Protein AF-A0A0B1TSV2-F1 (afdb_monomer)

Structure (mmCIF, N/CA/C/O backbone):
data_AF-A0A0B1TSV2-F1
#
_entry.id   AF-A0A0B1TSV2-F1
#
loop_
_atom_site.group_PDB
_atom_site.id
_atom_site.type_symbol
_atom_site.label_atom_id
_atom_site.label_alt_id
_atom_site.label_comp_id
_atom_site.label_asym_id
_atom_site.label_entity_id
_atom_site.label_seq_id
_atom_site.pdbx_PDB_ins_code
_atom_site.Cartn_x
_atom_site.Cartn_y
_atom_site.Cartn_z
_atom_site.occupancy
_atom_site.B_iso_or_equiv
_atom_site.auth_seq_id
_atom_site.auth_comp_id
_atom_site.auth_asym_id
_atom_site.auth_atom_id
_atom_site.pdbx_PDB_model_num
ATOM 1 N N . MET A 1 1 ? 12.351 -8.368 2.861 1.00 73.69 1 MET A N 1
ATOM 2 C CA . MET A 1 1 ? 11.772 -7.892 4.140 1.00 73.69 1 MET A CA 1
ATOM 3 C C . MET A 1 1 ? 10.291 -7.533 4.037 1.00 73.69 1 MET A C 1
ATOM 5 O O . MET A 1 1 ? 9.524 -8.066 4.825 1.00 73.69 1 MET A O 1
ATOM 9 N N . ALA A 1 2 ? 9.856 -6.733 3.053 1.00 84.12 2 ALA A N 1
ATOM 10 C CA . ALA A 1 2 ? 8.439 -6.367 2.889 1.00 84.12 2 ALA A CA 1
ATOM 11 C C . ALA A 1 2 ? 7.474 -7.574 2.826 1.00 84.12 2 ALA A C 1
ATOM 13 O O . ALA A 1 2 ? 6.467 -7.595 3.526 1.00 84.12 2 ALA A O 1
ATOM 14 N N . VAL A 1 3 ? 7.822 -8.618 2.062 1.00 85.75 3 VAL A N 1
ATOM 15 C CA . VAL A 1 3 ? 7.002 -9.840 1.922 1.00 85.75 3 VAL A CA 1
ATOM 16 C C . VAL A 1 3 ? 6.815 -10.575 3.254 1.00 85.75 3 VAL A C 1
ATOM 18 O O . VAL A 1 3 ? 5.711 -10.998 3.576 1.00 85.75 3 VAL A O 1
ATOM 21 N N . LEU A 1 4 ? 7.870 -10.678 4.070 1.00 84.00 4 LEU A N 1
ATOM 22 C CA . LEU A 1 4 ? 7.790 -11.321 5.387 1.00 84.00 4 LEU A CA 1
ATOM 23 C C . LEU A 1 4 ? 6.843 -10.554 6.313 1.00 84.00 4 LEU A C 1
ATOM 25 O O . LEU A 1 4 ? 6.006 -11.155 6.979 1.00 84.00 4 LEU A O 1
ATOM 29 N N . ILE A 1 5 ? 6.935 -9.221 6.311 1.00 85.44 5 ILE A N 1
ATOM 30 C CA . ILE A 1 5 ? 6.042 -8.357 7.089 1.00 85.44 5 ILE A CA 1
ATOM 31 C C . ILE A 1 5 ? 4.589 -8.517 6.617 1.00 85.44 5 ILE A C 1
ATOM 33 O O . ILE A 1 5 ? 3.685 -8.603 7.445 1.00 85.44 5 ILE A O 1
ATOM 37 N N . ALA A 1 6 ? 4.355 -8.619 5.306 1.00 84.81 6 ALA A N 1
ATOM 38 C CA . ALA A 1 6 ? 3.021 -8.831 4.746 1.00 84.81 6 ALA A CA 1
ATOM 39 C C . ALA A 1 6 ? 2.399 -10.174 5.172 1.00 84.81 6 ALA A C 1
ATOM 41 O O . ALA A 1 6 ? 1.208 -10.221 5.461 1.00 84.81 6 ALA A O 1
ATOM 42 N N . ILE A 1 7 ? 3.197 -11.244 5.270 1.00 86.38 7 ILE A N 1
ATOM 43 C CA . ILE A 1 7 ? 2.733 -12.565 5.731 1.00 86.38 7 ILE A CA 1
ATOM 44 C C . ILE A 1 7 ? 2.524 -12.589 7.251 1.00 86.38 7 ILE A C 1
ATOM 46 O O . ILE A 1 7 ? 1.572 -13.194 7.740 1.00 86.38 7 ILE A O 1
ATOM 50 N N . MET A 1 8 ? 3.386 -11.918 8.019 1.00 84.94 8 MET A N 1
ATOM 51 C CA . MET A 1 8 ? 3.255 -11.866 9.479 1.00 84.94 8 MET A CA 1
ATOM 52 C C . MET A 1 8 ? 2.024 -11.076 9.931 1.00 84.94 8 MET A C 1
ATOM 54 O O . MET A 1 8 ? 1.428 -11.416 10.951 1.00 84.94 8 MET A O 1
ATOM 58 N N . GLN A 1 9 ? 1.604 -10.055 9.181 1.00 84.00 9 GLN A N 1
ATOM 59 C CA . GLN A 1 9 ? 0.443 -9.234 9.533 1.00 84.00 9 GLN A CA 1
ATOM 60 C C . GLN A 1 9 ? -0.851 -10.032 9.799 1.00 84.00 9 GLN A C 1
ATOM 62 O O . GLN A 1 9 ? -1.405 -9.870 10.891 1.00 84.00 9 GLN A O 1
ATOM 67 N N . PRO A 1 10 ? -1.349 -10.906 8.900 1.00 83.75 10 PRO A N 1
ATOM 68 C CA . PRO A 1 10 ? -2.545 -11.703 9.170 1.00 83.75 10 PRO A CA 1
ATOM 69 C C . PRO A 1 10 ? -2.346 -12.695 10.321 1.00 83.75 10 PRO A C 1
ATOM 71 O O . PRO A 1 10 ? -3.266 -12.881 11.112 1.00 83.75 10 PRO A O 1
ATOM 74 N N . LEU A 1 11 ? -1.153 -13.278 10.484 1.00 83.69 11 LEU A N 1
ATOM 75 C CA . LEU A 1 11 ? -0.861 -14.186 11.602 1.00 83.69 11 LEU A CA 1
ATOM 76 C C . LEU A 1 11 ? -0.957 -13.468 12.954 1.00 83.69 11 LEU A C 1
ATOM 78 O O . LEU A 1 11 ? -1.576 -13.968 13.891 1.00 83.69 11 LEU A O 1
ATOM 82 N N . ILE A 1 12 ? -0.410 -12.256 13.039 1.00 80.44 12 ILE A N 1
ATOM 83 C CA . ILE A 1 12 ? -0.503 -11.416 14.236 1.00 80.44 12 ILE A CA 1
ATOM 84 C C . ILE A 1 12 ? -1.955 -10.997 14.474 1.00 80.44 12 ILE A C 1
ATOM 86 O O . ILE A 1 12 ? -2.419 -11.051 15.609 1.00 80.44 12 ILE A O 1
ATOM 90 N N . ALA A 1 13 ? -2.698 -10.653 13.417 1.00 80.81 13 ALA A N 1
ATOM 91 C CA . ALA A 1 13 ? -4.119 -10.312 13.500 1.00 80.81 13 ALA A CA 1
ATOM 92 C C . ALA A 1 13 ? -4.996 -11.470 14.014 1.00 80.81 13 ALA A C 1
ATOM 94 O O . ALA A 1 13 ? -5.983 -11.221 14.713 1.00 80.81 13 ALA A O 1
ATOM 95 N N . LEU A 1 14 ? -4.639 -12.723 13.713 1.00 82.19 14 LEU A N 1
ATOM 96 C CA . LEU A 1 14 ? -5.316 -13.907 14.255 1.00 82.19 14 LEU A CA 1
ATOM 97 C C . LEU A 1 14 ? -5.068 -14.075 15.758 1.00 82.19 14 LEU A C 1
ATOM 99 O O . LEU A 1 14 ? -5.974 -14.479 16.482 1.00 82.19 14 LEU A O 1
ATOM 103 N N . MET A 1 15 ? -3.891 -13.681 16.245 1.00 79.88 15 MET A N 1
ATOM 104 C CA . MET A 1 15 ? -3.536 -13.688 17.670 1.00 79.88 15 MET A CA 1
ATOM 105 C C . MET A 1 15 ? -4.064 -12.461 18.437 1.00 79.88 15 MET A C 1
ATOM 107 O O . MET A 1 15 ? -3.555 -12.132 19.510 1.00 79.88 15 MET A O 1
ATOM 111 N N . ARG A 1 16 ? -5.069 -11.748 17.906 1.00 77.88 16 ARG A N 1
ATOM 112 C CA . ARG A 1 16 ? -5.608 -10.541 18.549 1.00 77.88 16 ARG A CA 1
ATOM 113 C C . ARG A 1 16 ? -6.108 -10.825 19.970 1.00 77.88 16 ARG A C 1
ATOM 115 O O . ARG A 1 16 ? -6.782 -11.822 20.225 1.00 77.88 16 ARG A O 1
ATOM 122 N N . CYS A 1 17 ? -5.866 -9.882 20.876 1.00 75.38 17 CYS A N 1
ATOM 123 C CA . CYS A 1 17 ? -6.383 -9.943 22.242 1.00 75.38 17 CYS A CA 1
ATOM 124 C C . CYS A 1 17 ? -7.924 -9.878 22.287 1.00 75.38 17 CYS A C 1
ATOM 126 O O . CYS A 1 17 ? -8.569 -9.292 21.407 1.00 75.38 17 CYS A O 1
ATOM 128 N N . GLN A 1 18 ? -8.514 -10.447 23.346 1.00 70.06 18 GLN A N 1
ATOM 129 C CA . GLN A 1 18 ? -9.954 -10.377 23.611 1.00 70.06 18 GLN A CA 1
ATOM 130 C C . GLN A 1 18 ? -10.442 -8.920 23.749 1.00 70.06 18 GLN A C 1
ATOM 132 O O . GLN A 1 18 ? -9.703 -8.066 24.251 1.00 70.06 18 GLN A O 1
ATOM 137 N N . PRO A 1 19 ? -11.683 -8.624 23.313 1.00 61.91 19 PRO A N 1
ATOM 138 C CA . PRO A 1 19 ? -12.202 -7.259 23.201 1.00 61.91 19 PRO A CA 1
ATOM 139 C C . PRO A 1 19 ? -12.243 -6.467 24.518 1.00 61.91 19 PRO A C 1
ATOM 141 O O . PRO A 1 19 ? -12.135 -5.246 24.448 1.00 61.91 19 PRO A O 1
ATOM 144 N N . ASP A 1 20 ? -12.310 -7.137 25.673 1.00 61.41 20 ASP A N 1
ATOM 145 C CA . ASP A 1 20 ? -12.393 -6.515 27.009 1.00 61.41 20 ASP A CA 1
ATOM 146 C C . ASP A 1 20 ? -11.037 -6.298 27.701 1.00 61.41 20 ASP A C 1
ATOM 148 O O . ASP A 1 20 ? -10.971 -5.857 28.847 1.00 61.41 20 ASP A O 1
ATOM 152 N N . THR A 1 21 ? -9.925 -6.586 27.022 1.00 69.25 21 THR A N 1
ATOM 153 C CA . THR A 1 21 ? -8.588 -6.404 27.602 1.00 69.25 21 THR A CA 1
ATOM 154 C C . THR A 1 21 ? -7.996 -5.035 27.255 1.00 69.25 21 THR A C 1
ATOM 156 O O . THR A 1 21 ? -7.970 -4.615 26.095 1.00 69.25 21 THR A O 1
ATOM 159 N N . GLY A 1 22 ? -7.427 -4.352 28.256 1.00 71.81 22 GLY A N 1
ATOM 160 C CA . GLY A 1 22 ? -6.737 -3.062 28.092 1.00 71.81 22 GLY A CA 1
ATOM 161 C C . GLY A 1 22 ? -5.504 -3.102 27.173 1.00 71.81 22 GLY A C 1
ATOM 162 O O . GLY A 1 22 ? -4.972 -2.056 26.819 1.00 71.81 22 GLY A O 1
ATOM 163 N N . ALA A 1 23 ? -5.072 -4.291 26.738 1.00 74.19 23 ALA A N 1
ATOM 164 C CA . ALA A 1 23 ? -3.976 -4.493 25.790 1.00 74.19 23 ALA A CA 1
ATOM 165 C C . ALA A 1 23 ? -4.373 -4.251 24.317 1.00 74.19 23 ALA A C 1
ATOM 167 O O . ALA A 1 23 ? -3.507 -4.110 23.451 1.00 74.19 23 ALA A O 1
ATOM 168 N N . ARG A 1 24 ? -5.673 -4.166 24.002 1.00 76.62 24 ARG A N 1
ATOM 169 C CA . ARG A 1 24 ? -6.172 -4.006 22.625 1.00 76.62 24 ARG A CA 1
ATOM 170 C C . ARG A 1 24 ? -5.688 -2.733 21.899 1.00 76.62 24 ARG A C 1
ATOM 172 O O . ARG A 1 24 ? -5.367 -2.840 20.713 1.00 76.62 24 ARG A O 1
ATOM 179 N N . PRO A 1 25 ? -5.591 -1.552 22.542 1.00 76.12 25 PRO A N 1
ATOM 180 C CA . PRO A 1 25 ? -5.031 -0.355 21.913 1.00 76.12 25 PRO A CA 1
ATOM 181 C C . PRO A 1 25 ? -3.552 -0.522 21.547 1.00 76.12 25 PRO A C 1
ATOM 183 O O . PRO A 1 25 ? -3.150 -0.117 20.459 1.00 76.12 25 PRO A O 1
ATOM 186 N N . ILE A 1 26 ? -2.772 -1.174 22.418 1.00 79.81 26 ILE A N 1
ATOM 187 C CA . ILE A 1 26 ? -1.341 -1.444 22.210 1.00 79.81 26 ILE A CA 1
ATOM 188 C C . ILE A 1 26 ? -1.167 -2.397 21.028 1.00 79.81 26 ILE A C 1
ATOM 190 O O . ILE A 1 26 ? -0.418 -2.098 20.104 1.00 79.81 26 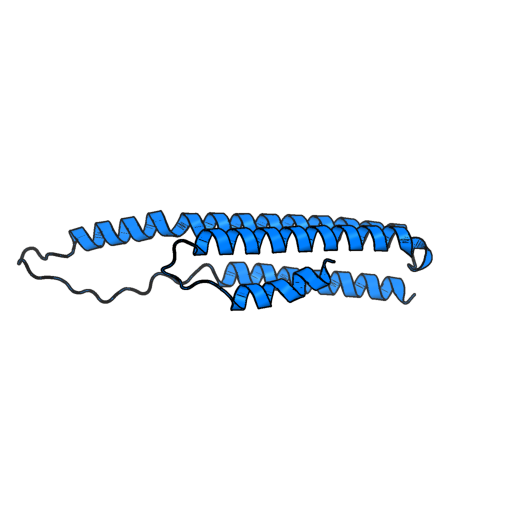ILE A O 1
ATOM 194 N N . PHE A 1 27 ? -1.923 -3.499 21.002 1.00 82.12 27 PHE A N 1
ATOM 195 C CA . PHE A 1 27 ? -1.906 -4.445 19.888 1.00 82.12 27 PHE A CA 1
ATOM 196 C C . PHE A 1 27 ? -2.246 -3.768 18.552 1.00 82.12 27 PHE A C 1
ATOM 198 O O . PHE A 1 27 ? -1.542 -3.956 17.562 1.00 82.12 27 PHE A O 1
ATOM 205 N N . ASN A 1 28 ? -3.298 -2.944 18.522 1.00 80.62 28 ASN A N 1
ATOM 206 C CA . ASN A 1 28 ? -3.708 -2.244 17.307 1.00 80.62 28 ASN A CA 1
ATOM 207 C C . ASN A 1 28 ? -2.646 -1.237 16.836 1.00 80.62 28 ASN A C 1
ATOM 209 O O . ASN A 1 28 ? -2.409 -1.109 15.637 1.00 80.62 28 ASN A O 1
ATOM 213 N N . TRP A 1 29 ? -1.987 -0.541 17.763 1.00 81.94 29 TRP A N 1
ATOM 214 C CA . TRP A 1 29 ? -0.912 0.394 17.439 1.00 81.94 29 TRP A CA 1
ATOM 215 C C . TRP A 1 29 ? 0.327 -0.326 16.892 1.00 81.94 29 TRP A C 1
ATOM 217 O O . TRP A 1 29 ? 0.827 0.040 15.828 1.00 81.94 29 TRP A O 1
ATOM 227 N N . THR A 1 30 ? 0.754 -1.414 17.538 1.00 83.00 30 THR A N 1
ATOM 228 C CA . THR A 1 30 ? 1.865 -2.253 17.065 1.00 83.00 30 THR A CA 1
ATOM 229 C C . THR A 1 30 ? 1.574 -2.844 15.687 1.00 83.00 30 THR A C 1
ATOM 231 O O . THR A 1 30 ? 2.421 -2.789 14.796 1.00 83.00 30 THR A O 1
ATOM 234 N N . HIS A 1 31 ? 0.363 -3.366 15.480 1.00 83.81 31 HIS A N 1
ATOM 235 C CA . HIS A 1 31 ? -0.056 -3.919 14.195 1.00 83.81 31 HIS A CA 1
ATOM 236 C C . HIS A 1 31 ? -0.035 -2.857 13.082 1.00 83.81 31 HIS A C 1
ATOM 238 O O . HIS A 1 31 ? 0.466 -3.119 11.990 1.00 83.81 31 HIS A O 1
ATOM 244 N N . ARG A 1 32 ? -0.490 -1.631 13.375 1.00 81.75 32 ARG A N 1
ATOM 245 C CA . ARG A 1 32 ? -0.434 -0.501 12.433 1.00 81.75 32 ARG A CA 1
ATOM 246 C C . ARG A 1 32 ? 0.992 -0.100 12.067 1.00 81.75 32 ARG A C 1
ATOM 248 O O . ARG A 1 32 ? 1.295 0.028 10.884 1.00 81.75 32 ARG A O 1
ATOM 255 N N . ILE A 1 33 ? 1.883 0.055 13.047 1.00 84.56 33 ILE A N 1
ATOM 256 C CA . ILE A 1 33 ? 3.289 0.425 12.795 1.00 84.56 33 ILE A CA 1
ATOM 257 C C . ILE A 1 33 ? 3.987 -0.628 11.940 1.00 84.56 33 ILE A C 1
ATOM 259 O O . ILE A 1 33 ? 4.737 -0.306 11.016 1.00 84.56 33 ILE A O 1
ATOM 263 N N . MET A 1 34 ? 3.714 -1.897 12.218 1.00 86.88 34 MET A N 1
ATOM 264 C CA . MET A 1 34 ? 4.257 -2.994 11.434 1.00 86.88 34 MET A CA 1
ATOM 265 C C . MET A 1 34 ? 3.770 -2.949 9.981 1.00 86.88 34 MET A C 1
ATOM 267 O O . MET A 1 34 ? 4.560 -3.142 9.059 1.00 86.88 34 MET A O 1
ATOM 271 N N . GLY A 1 35 ? 2.499 -2.608 9.763 1.00 83.94 35 GLY A N 1
ATOM 272 C CA . GLY A 1 35 ? 1.959 -2.360 8.427 1.00 83.94 35 GLY A CA 1
ATOM 273 C C . GLY A 1 35 ? 2.682 -1.232 7.691 1.00 83.94 35 GLY A C 1
ATOM 274 O O . GLY A 1 35 ? 3.158 -1.427 6.572 1.00 83.94 35 GLY A O 1
ATOM 275 N N . ILE A 1 36 ? 2.830 -0.076 8.340 1.00 85.31 36 ILE A N 1
ATOM 276 C CA . ILE A 1 36 ? 3.471 1.115 7.760 1.00 85.31 36 ILE A CA 1
ATOM 277 C C . ILE A 1 36 ? 4.938 0.844 7.406 1.00 85.31 36 ILE A C 1
ATOM 279 O O . ILE A 1 36 ? 5.385 1.191 6.313 1.00 85.31 36 ILE A O 1
ATOM 283 N N . THR A 1 37 ? 5.683 0.178 8.290 1.00 86.88 37 THR A N 1
ATOM 284 C CA . THR A 1 37 ? 7.084 -0.185 8.018 1.00 86.88 37 THR A CA 1
ATOM 285 C C . THR A 1 37 ? 7.195 -1.180 6.861 1.00 86.88 37 THR A C 1
ATOM 287 O O . THR A 1 37 ? 8.072 -1.030 6.011 1.00 86.88 37 THR A O 1
ATOM 290 N N . GLY A 1 38 ? 6.269 -2.140 6.753 1.00 87.56 38 GLY A N 1
ATOM 291 C CA . GLY A 1 38 ? 6.177 -3.045 5.605 1.00 87.56 38 GLY A CA 1
ATOM 292 C C . GLY A 1 38 ? 5.970 -2.313 4.277 1.00 87.56 38 GLY A C 1
ATOM 293 O O . GLY A 1 38 ? 6.668 -2.606 3.304 1.00 87.56 38 GLY A O 1
ATOM 294 N N . ILE A 1 39 ? 5.066 -1.329 4.251 1.00 86.69 39 ILE A N 1
ATOM 295 C CA . ILE A 1 39 ? 4.819 -0.487 3.070 1.00 86.69 39 ILE A CA 1
ATOM 296 C C . ILE A 1 39 ? 6.065 0.329 2.725 1.00 86.69 39 ILE A C 1
ATOM 298 O O . ILE A 1 39 ? 6.473 0.352 1.569 1.00 86.69 39 ILE A O 1
ATOM 302 N N . PHE A 1 40 ? 6.720 0.937 3.714 1.00 87.81 40 PHE A N 1
ATOM 303 C CA . PHE A 1 40 ? 7.943 1.708 3.493 1.00 87.81 40 PHE A CA 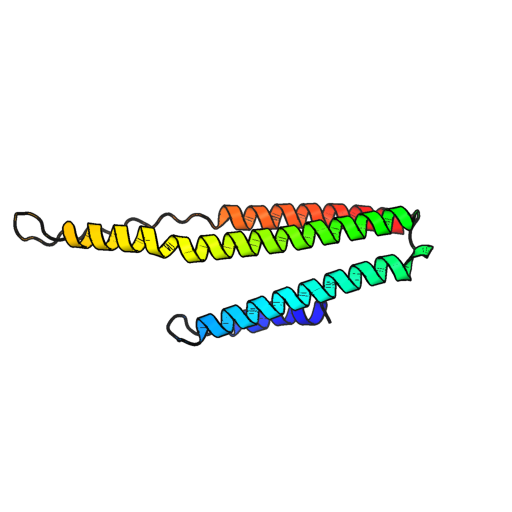1
ATOM 304 C C . PHE A 1 40 ? 9.051 0.865 2.842 1.00 87.81 40 PHE A C 1
ATOM 306 O O . PHE A 1 40 ? 9.635 1.272 1.837 1.00 87.81 40 PHE A O 1
ATOM 313 N N . PHE A 1 41 ? 9.276 -0.357 3.338 1.00 89.62 41 PHE A N 1
ATOM 314 C CA . PHE A 1 41 ? 10.219 -1.288 2.713 1.00 89.62 41 PHE A CA 1
ATOM 315 C C . PHE A 1 41 ? 9.801 -1.703 1.297 1.00 89.62 41 PHE A C 1
ATOM 317 O O . PHE A 1 41 ? 10.673 -1.909 0.454 1.00 89.62 41 PHE A O 1
ATOM 324 N N . ALA A 1 42 ? 8.501 -1.833 1.021 1.00 88.31 42 ALA A N 1
ATOM 325 C CA . ALA A 1 42 ? 8.011 -2.137 -0.322 1.00 88.31 42 ALA A CA 1
ATOM 326 C C . ALA A 1 42 ? 8.274 -0.981 -1.300 1.00 88.31 42 ALA A C 1
ATOM 328 O O . ALA A 1 42 ? 8.753 -1.222 -2.404 1.00 88.31 42 ALA A O 1
ATOM 329 N N . LEU A 1 43 ? 8.032 0.269 -0.889 1.00 88.62 43 LEU A N 1
ATOM 330 C CA . LEU A 1 43 ? 8.291 1.452 -1.717 1.00 88.62 43 LEU A CA 1
ATOM 331 C C . LEU A 1 43 ? 9.783 1.605 -2.033 1.00 88.62 43 LEU A C 1
ATOM 333 O O . LEU A 1 43 ? 10.141 1.834 -3.186 1.00 88.62 43 LEU A O 1
ATOM 337 N N . ILE A 1 44 ? 10.656 1.402 -1.040 1.00 89.44 44 ILE A N 1
ATOM 338 C CA . ILE A 1 44 ? 12.110 1.397 -1.260 1.00 89.44 44 ILE A CA 1
ATOM 339 C C . ILE A 1 44 ? 12.501 0.297 -2.248 1.00 89.44 44 ILE A C 1
ATOM 341 O O . ILE A 1 44 ? 13.282 0.551 -3.159 1.00 89.44 44 ILE A O 1
ATOM 345 N N . ALA A 1 45 ? 11.947 -0.910 -2.106 1.00 89.44 45 ALA A N 1
ATOM 346 C CA . ALA A 1 45 ? 12.245 -2.008 -3.020 1.00 89.44 45 ALA A CA 1
ATOM 347 C C . ALA A 1 45 ? 11.819 -1.697 -4.465 1.00 89.44 45 ALA A C 1
ATOM 349 O O . ALA A 1 45 ? 12.557 -2.025 -5.388 1.00 89.44 45 ALA A O 1
ATOM 350 N N . ILE A 1 46 ? 10.673 -1.034 -4.661 1.00 87.38 46 ILE A N 1
ATOM 351 C CA . ILE A 1 46 ? 10.210 -0.595 -5.987 1.00 87.38 46 ILE A CA 1
ATOM 352 C C . ILE A 1 46 ? 11.172 0.437 -6.585 1.00 87.38 46 ILE A C 1
ATOM 354 O O . ILE A 1 46 ? 11.544 0.310 -7.747 1.00 87.38 46 ILE A O 1
ATOM 358 N N . LEU A 1 47 ? 11.610 1.427 -5.801 1.00 86.31 47 LEU A N 1
ATOM 359 C CA . LEU A 1 47 ? 12.558 2.443 -6.271 1.00 86.31 47 LEU A CA 1
ATOM 360 C C . LEU A 1 47 ? 13.927 1.842 -6.608 1.00 86.31 47 LEU A C 1
ATOM 362 O O . LEU A 1 47 ? 14.497 2.168 -7.646 1.00 86.31 47 LEU A O 1
ATOM 366 N N . ILE A 1 48 ? 14.429 0.929 -5.768 1.00 87.50 48 ILE A N 1
ATOM 367 C CA . ILE A 1 48 ? 15.665 0.188 -6.046 1.00 87.50 48 ILE A CA 1
ATOM 368 C C . ILE A 1 48 ? 15.500 -0.628 -7.326 1.00 87.50 48 ILE A C 1
ATOM 370 O O . ILE A 1 48 ? 16.371 -0.574 -8.182 1.00 87.50 48 ILE A O 1
ATOM 374 N N . ALA A 1 49 ? 14.386 -1.341 -7.503 1.00 84.44 49 ALA A N 1
ATOM 375 C CA . ALA A 1 49 ? 14.152 -2.112 -8.718 1.00 84.44 49 ALA A CA 1
ATOM 376 C C . ALA A 1 49 ? 14.114 -1.214 -9.967 1.00 84.44 49 ALA A C 1
ATOM 378 O O . ALA A 1 49 ? 14.762 -1.523 -10.964 1.00 84.44 49 ALA A O 1
ATOM 379 N N . ALA A 1 50 ? 13.423 -0.076 -9.902 1.00 81.81 50 ALA A N 1
ATOM 380 C CA . ALA A 1 50 ? 13.357 0.862 -11.017 1.00 81.81 50 ALA A CA 1
ATOM 381 C C . ALA A 1 50 ? 14.740 1.436 -11.390 1.00 81.81 50 ALA A C 1
ATOM 383 O O . ALA A 1 50 ? 15.024 1.590 -12.571 1.00 81.81 50 ALA A O 1
ATOM 384 N N . ASN A 1 51 ? 15.610 1.696 -10.406 1.00 82.00 51 ASN A N 1
ATOM 385 C CA . ASN A 1 51 ? 16.959 2.235 -10.630 1.00 82.00 51 ASN A CA 1
ATOM 386 C C . ASN A 1 51 ? 18.010 1.159 -10.959 1.00 82.00 51 ASN A C 1
ATOM 388 O O . ASN A 1 51 ? 19.016 1.438 -11.597 1.00 82.00 51 ASN A O 1
ATOM 392 N N . SER A 1 52 ? 17.873 -0.064 -10.451 1.00 82.94 52 SER A N 1
ATOM 393 C CA . SER A 1 52 ? 18.878 -1.118 -10.655 1.00 82.94 52 SER A CA 1
ATOM 394 C C . SER A 1 52 ? 18.667 -1.886 -11.957 1.00 82.94 52 SER A C 1
ATOM 396 O O . SER A 1 52 ? 19.621 -2.454 -12.481 1.00 82.94 52 SER A O 1
ATOM 398 N N . PHE A 1 53 ? 17.443 -1.902 -12.488 1.00 79.75 53 PHE A N 1
ATOM 399 C CA . PHE A 1 53 ? 17.085 -2.653 -13.692 1.00 79.75 53 PHE A CA 1
ATOM 400 C C . PHE A 1 53 ? 16.818 -1.748 -14.899 1.00 79.75 53 PHE A C 1
ATOM 402 O O . PHE A 1 53 ? 15.945 -2.049 -15.700 1.00 79.75 53 PHE A O 1
ATOM 409 N N . GLU A 1 54 ? 17.561 -0.650 -15.061 1.00 70.75 54 GLU A N 1
ATOM 410 C CA . GLU A 1 54 ? 17.362 0.304 -16.167 1.00 70.75 54 GLU A CA 1
ATOM 411 C C . GLU A 1 54 ? 17.438 -0.353 -17.557 1.00 70.75 54 GLU A C 1
ATOM 413 O O . GLU A 1 54 ? 16.667 -0.004 -18.441 1.00 70.75 54 GLU A O 1
ATOM 418 N N . GLY A 1 55 ? 18.301 -1.359 -17.738 1.00 69.12 55 GLY A N 1
ATOM 419 C CA . GLY A 1 55 ? 18.447 -2.084 -19.008 1.00 69.12 55 GLY A CA 1
ATOM 420 C C . GLY A 1 55 ? 17.374 -3.140 -19.296 1.00 69.12 55 GLY A C 1
ATOM 421 O O . GLY A 1 55 ? 17.472 -3.824 -20.310 1.00 69.12 55 GLY A O 1
ATOM 422 N N . LEU A 1 56 ? 16.399 -3.322 -18.401 1.00 73.88 56 LEU A N 1
ATOM 423 C CA . LEU A 1 56 ? 15.339 -4.328 -18.535 1.00 73.88 56 LEU A CA 1
ATOM 424 C C . LEU A 1 56 ? 14.032 -3.751 -19.101 1.00 73.88 56 LEU A C 1
ATOM 426 O O . LEU A 1 56 ? 13.093 -4.499 -19.352 1.00 73.88 56 LEU A O 1
ATOM 430 N N . TRP A 1 57 ? 13.960 -2.429 -19.249 1.00 76.56 57 TRP A N 1
ATOM 431 C CA . TRP A 1 57 ? 12.770 -1.713 -19.695 1.00 76.56 57 TRP A CA 1
ATOM 432 C C . TRP A 1 57 ? 12.977 -1.191 -21.111 1.00 76.56 57 TRP A C 1
ATOM 434 O O . TRP A 1 57 ? 14.042 -0.647 -21.406 1.00 76.56 57 TRP A O 1
ATOM 444 N N . SER A 1 58 ? 11.933 -1.246 -21.942 1.00 76.81 58 SER A N 1
ATOM 445 C CA . SER A 1 58 ? 11.949 -0.611 -23.269 1.00 76.81 58 SER A CA 1
ATOM 446 C C . SER A 1 58 ? 12.289 0.888 -23.197 1.00 76.81 58 SER A C 1
ATOM 448 O O . SER A 1 58 ? 12.937 1.402 -24.100 1.00 76.81 58 SER A O 1
ATOM 450 N N . ASP A 1 59 ? 11.875 1.574 -22.123 1.00 81.25 59 ASP A N 1
ATOM 451 C CA . ASP A 1 59 ? 12.223 2.967 -21.825 1.00 81.25 59 ASP A CA 1
ATOM 452 C C . ASP A 1 59 ? 12.431 3.160 -20.311 1.00 81.25 59 ASP A C 1
ATOM 454 O O . ASP A 1 59 ? 11.478 3.361 -19.546 1.00 81.25 59 ASP A O 1
ATOM 458 N N . ALA A 1 60 ? 13.689 3.139 -19.864 1.00 78.12 60 ALA A N 1
ATOM 459 C CA . ALA A 1 60 ? 14.053 3.241 -18.446 1.00 78.12 60 ALA A CA 1
ATOM 460 C C . ALA A 1 60 ? 13.505 4.509 -17.763 1.00 78.12 60 ALA A C 1
ATOM 462 O O . ALA A 1 60 ? 12.990 4.451 -16.645 1.00 78.12 60 ALA A O 1
ATOM 463 N N . SER A 1 61 ? 13.552 5.659 -18.447 1.00 81.75 61 SER A N 1
ATOM 464 C CA . SER A 1 61 ? 13.055 6.931 -17.903 1.00 81.75 61 SER A CA 1
ATOM 465 C C . SER A 1 61 ? 11.542 6.922 -17.672 1.00 81.75 61 SER A C 1
ATOM 467 O O . SER A 1 61 ? 11.066 7.465 -16.672 1.00 81.75 61 SER A O 1
ATOM 469 N N . TRP A 1 62 ? 10.781 6.274 -18.560 1.00 83.00 62 TRP A N 1
ATOM 470 C CA . TRP A 1 62 ? 9.332 6.137 -18.412 1.00 83.00 62 TRP A CA 1
ATOM 471 C C . TRP A 1 62 ? 8.971 5.162 -17.294 1.00 83.00 62 TRP A C 1
ATOM 473 O O . TRP A 1 62 ? 8.120 5.484 -16.462 1.00 83.00 62 TRP A O 1
ATOM 483 N N . ALA A 1 63 ? 9.652 4.015 -17.217 1.00 81.69 63 ALA A N 1
ATOM 484 C CA . ALA A 1 63 ? 9.453 3.046 -16.140 1.00 81.69 63 ALA A CA 1
ATOM 485 C C . ALA A 1 63 ? 9.738 3.665 -14.760 1.00 81.69 63 ALA A C 1
ATOM 487 O O . ALA A 1 63 ? 8.943 3.512 -13.828 1.00 81.69 63 ALA A O 1
ATOM 488 N N . PHE A 1 64 ? 10.818 4.443 -14.643 1.00 84.56 64 PHE A N 1
ATOM 489 C CA . PHE A 1 64 ? 11.152 5.169 -13.419 1.00 84.56 64 PHE A CA 1
ATOM 490 C C . PHE A 1 64 ? 10.100 6.234 -13.062 1.00 84.56 64 PHE A C 1
ATOM 492 O O . PHE A 1 64 ? 9.679 6.330 -11.906 1.00 84.56 64 PHE A O 1
ATOM 499 N N . GLY A 1 65 ? 9.601 6.985 -14.051 1.00 85.75 65 GLY A N 1
ATOM 500 C CA . GLY A 1 65 ? 8.517 7.954 -13.858 1.00 85.75 65 GLY A CA 1
ATOM 501 C C . GLY A 1 65 ? 7.217 7.312 -13.354 1.00 85.75 65 GLY A C 1
ATOM 502 O O . GLY A 1 65 ? 6.604 7.812 -12.406 1.00 85.75 65 GLY A O 1
ATOM 503 N N . ILE A 1 66 ? 6.828 6.168 -13.927 1.00 86.81 66 ILE A N 1
ATOM 504 C CA . ILE A 1 66 ? 5.654 5.393 -13.494 1.00 86.81 66 ILE A CA 1
ATOM 505 C C . ILE A 1 66 ? 5.854 4.855 -12.071 1.00 86.81 66 ILE A C 1
ATOM 507 O O . ILE A 1 66 ? 4.932 4.926 -11.255 1.00 86.81 66 ILE A O 1
ATOM 511 N N . ALA A 1 67 ? 7.055 4.371 -11.742 1.00 87.00 67 ALA A N 1
ATOM 512 C CA . ALA A 1 67 ? 7.382 3.891 -10.402 1.00 87.00 67 ALA A CA 1
ATOM 513 C C . ALA A 1 67 ? 7.267 5.005 -9.345 1.00 87.00 67 ALA A C 1
ATOM 515 O O . ALA A 1 67 ? 6.638 4.796 -8.305 1.00 87.00 67 ALA A O 1
ATOM 516 N N . ILE A 1 68 ? 7.791 6.206 -9.619 1.00 88.44 68 ILE A N 1
ATOM 517 C CA . ILE A 1 68 ? 7.640 7.370 -8.728 1.00 88.44 68 ILE A CA 1
ATOM 518 C C . ILE A 1 68 ? 6.167 7.742 -8.566 1.00 88.44 68 ILE A C 1
ATOM 520 O O . ILE A 1 68 ? 5.697 7.942 -7.443 1.00 88.44 68 ILE A O 1
ATOM 524 N N . PHE A 1 69 ? 5.423 7.821 -9.669 1.00 88.81 69 PHE A N 1
ATOM 525 C CA . PHE A 1 69 ? 4.003 8.153 -9.624 1.00 88.81 69 PHE A CA 1
ATOM 526 C C . PHE A 1 69 ? 3.216 7.146 -8.774 1.00 88.81 69 PHE A C 1
ATOM 528 O O . PHE A 1 69 ? 2.417 7.538 -7.919 1.00 88.81 69 PHE A O 1
ATOM 535 N N . TYR A 1 70 ? 3.504 5.852 -8.928 1.00 89.06 70 TYR A N 1
ATOM 536 C CA . TYR A 1 70 ? 2.913 4.802 -8.105 1.00 89.06 70 TYR A CA 1
ATOM 537 C C . TYR A 1 70 ? 3.239 4.974 -6.616 1.00 89.06 70 TYR A C 1
ATOM 539 O O . TYR A 1 70 ? 2.343 4.856 -5.777 1.00 89.06 70 TYR A O 1
ATOM 547 N N . VAL A 1 71 ? 4.488 5.314 -6.276 1.00 89.88 71 VAL A N 1
ATOM 548 C CA . VAL A 1 71 ? 4.902 5.587 -4.890 1.00 89.88 71 VAL A CA 1
ATOM 549 C C . VAL A 1 71 ? 4.094 6.741 -4.288 1.00 89.88 71 VAL A C 1
ATOM 551 O O . VAL A 1 71 ? 3.599 6.617 -3.165 1.00 89.88 71 VAL A O 1
ATOM 554 N N . VAL A 1 72 ? 3.890 7.832 -5.033 1.00 90.44 72 VAL A N 1
ATOM 555 C CA . VAL A 1 72 ? 3.083 8.979 -4.577 1.00 90.44 72 VAL A CA 1
ATOM 556 C C . VAL A 1 72 ? 1.636 8.563 -4.303 1.00 90.44 72 VAL A C 1
ATOM 558 O O . VAL A 1 72 ? 1.101 8.869 -3.235 1.00 90.44 72 VAL A O 1
ATOM 561 N N . ILE A 1 73 ? 1.006 7.825 -5.222 1.00 89.19 73 ILE A N 1
ATOM 562 C CA . ILE A 1 73 ? -0.377 7.352 -5.048 1.00 89.19 73 ILE A CA 1
ATOM 56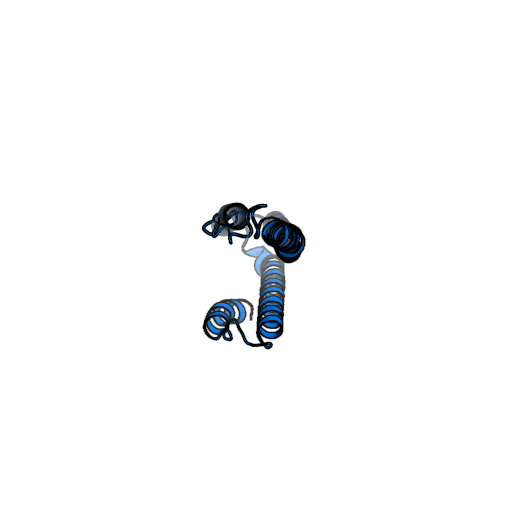3 C C . ILE A 1 73 ? -0.496 6.376 -3.870 1.00 89.19 73 ILE A C 1
ATOM 565 O O . ILE A 1 73 ? -1.464 6.446 -3.105 1.00 89.19 73 ILE A O 1
ATOM 569 N N . ALA A 1 74 ? 0.487 5.495 -3.674 1.00 87.62 74 ALA A N 1
ATOM 570 C CA . ALA A 1 74 ? 0.521 4.583 -2.535 1.00 87.62 74 ALA A CA 1
ATOM 571 C C . ALA A 1 74 ? 0.589 5.346 -1.201 1.00 87.62 74 ALA A C 1
ATOM 573 O O . ALA A 1 74 ? -0.194 5.057 -0.293 1.00 87.62 74 ALA A O 1
ATOM 574 N N . ILE A 1 75 ? 1.449 6.367 -1.097 1.00 89.12 75 ILE A N 1
ATOM 575 C CA . ILE A 1 75 ? 1.542 7.228 0.094 1.00 89.12 75 ILE A CA 1
ATOM 576 C C . ILE A 1 75 ? 0.218 7.962 0.335 1.00 89.12 75 ILE A C 1
ATOM 578 O O . ILE A 1 75 ? -0.305 7.928 1.450 1.00 89.12 75 ILE A O 1
ATOM 582 N N . LEU A 1 76 ? -0.360 8.578 -0.702 1.00 89.25 76 LEU A N 1
ATOM 583 C CA . LEU A 1 76 ? -1.649 9.270 -0.598 1.00 89.25 76 LEU A CA 1
ATOM 584 C C . LEU A 1 76 ? -2.756 8.334 -0.107 1.00 89.25 76 LEU A C 1
ATOM 586 O O . LEU A 1 76 ? -3.546 8.711 0.756 1.00 89.25 76 LEU A O 1
ATOM 590 N N . THR A 1 77 ? -2.784 7.099 -0.604 1.00 87.62 77 THR A N 1
ATOM 591 C CA . THR A 1 77 ? -3.772 6.097 -0.188 1.00 87.62 77 THR A CA 1
ATOM 592 C C . THR A 1 77 ? -3.618 5.751 1.291 1.00 87.62 77 THR A C 1
ATOM 594 O O . THR A 1 77 ? -4.612 5.739 2.016 1.00 87.62 77 THR A O 1
ATOM 597 N N . VAL A 1 78 ? -2.388 5.544 1.775 1.00 87.31 78 VAL A N 1
ATOM 598 C CA . VAL A 1 78 ? -2.124 5.311 3.206 1.00 87.31 78 VAL A CA 1
ATOM 599 C C . VAL A 1 78 ? -2.594 6.498 4.050 1.00 87.31 78 VAL A C 1
ATOM 601 O O . VAL A 1 78 ? -3.284 6.298 5.048 1.00 87.31 78 VAL A O 1
ATOM 604 N N . VAL A 1 79 ? -2.299 7.730 3.628 1.00 87.75 79 VAL A N 1
ATOM 605 C CA . VAL A 1 79 ? -2.732 8.949 4.333 1.00 87.75 79 VAL A CA 1
ATOM 606 C C . VAL A 1 79 ? -4.258 9.053 4.389 1.00 87.75 79 VAL A C 1
ATOM 608 O O . VAL A 1 79 ? -4.815 9.327 5.453 1.00 87.75 79 VAL A O 1
ATOM 611 N N . VAL A 1 80 ? -4.953 8.796 3.277 1.00 87.75 80 VAL A N 1
ATOM 612 C CA . VAL A 1 80 ? -6.425 8.799 3.230 1.00 87.75 80 VAL A CA 1
ATOM 613 C C . VAL A 1 80 ? -6.999 7.724 4.152 1.00 87.75 80 VAL A C 1
ATOM 615 O O . VAL A 1 80 ? -7.947 7.996 4.887 1.00 87.75 80 VAL A O 1
ATOM 618 N N . LEU A 1 81 ? -6.426 6.520 4.165 1.00 86.00 81 LEU A N 1
ATOM 619 C CA . LEU A 1 81 ? -6.879 5.430 5.031 1.00 86.00 81 LEU A CA 1
ATOM 620 C C . LEU A 1 81 ? -6.650 5.727 6.519 1.00 86.00 81 LEU A C 1
ATOM 622 O O . LEU A 1 81 ? -7.532 5.439 7.335 1.00 86.00 81 LEU A O 1
ATOM 626 N N . GLU A 1 82 ? -5.520 6.334 6.881 1.00 85.62 82 GLU A N 1
ATOM 627 C CA . GLU A 1 82 ? -5.254 6.798 8.248 1.00 85.62 82 GLU A CA 1
ATOM 628 C C . GLU A 1 82 ? -6.227 7.909 8.651 1.00 85.62 82 GLU A C 1
ATOM 630 O O . GLU A 1 82 ? -6.810 7.857 9.736 1.00 85.62 82 GLU A O 1
ATOM 635 N N . LEU A 1 83 ? -6.500 8.863 7.756 1.00 84.75 83 LEU A N 1
ATOM 636 C CA . LEU A 1 83 ? -7.473 9.926 7.999 1.00 84.75 83 LEU A CA 1
ATOM 637 C C . LEU A 1 83 ? -8.885 9.360 8.190 1.00 84.75 83 LEU A C 1
ATOM 639 O O . LEU A 1 83 ? -9.561 9.709 9.158 1.00 84.75 83 LEU A O 1
ATOM 643 N N . LEU A 1 84 ? -9.325 8.446 7.322 1.00 83.31 84 LEU A N 1
ATOM 644 C CA . LEU A 1 84 ? -10.614 7.762 7.456 1.00 83.31 84 LEU A CA 1
ATOM 645 C C . LEU A 1 84 ? -10.689 6.964 8.762 1.00 83.31 84 LEU A C 1
ATOM 647 O O . LEU A 1 84 ? -11.707 7.011 9.451 1.00 83.31 84 LEU A O 1
ATOM 651 N N . SER A 1 85 ? -9.607 6.282 9.138 1.00 79.44 85 SER A N 1
ATOM 652 C CA . SER A 1 85 ? -9.510 5.537 10.397 1.00 79.44 85 SER A CA 1
ATOM 653 C C . SER A 1 85 ? -9.575 6.459 11.616 1.00 79.44 85 SER A C 1
ATOM 655 O O . SER A 1 85 ? -10.236 6.135 12.605 1.00 79.44 85 SER A O 1
ATOM 657 N N . TYR A 1 86 ? -8.929 7.622 11.548 1.00 79.44 86 TYR A N 1
ATOM 658 C CA . TYR A 1 86 ? -8.965 8.638 12.593 1.00 79.44 86 TYR A CA 1
ATOM 659 C C . TYR A 1 86 ? -10.365 9.253 12.726 1.00 79.44 86 TYR A C 1
ATOM 661 O O . TYR A 1 86 ? -10.914 9.317 13.829 1.00 79.44 86 TYR A O 1
ATOM 669 N N . LEU A 1 87 ? -10.999 9.623 11.611 1.00 79.25 87 LEU A N 1
ATOM 670 C CA . LEU A 1 87 ? -12.372 10.134 11.589 1.00 79.25 87 LEU A CA 1
ATOM 671 C C . LEU A 1 87 ? -13.368 9.096 12.128 1.00 79.25 87 LEU A C 1
ATOM 673 O O . LEU A 1 87 ? -14.209 9.431 12.965 1.00 79.25 87 LEU A O 1
ATOM 677 N N . ALA A 1 88 ? -13.223 7.828 11.732 1.00 70.75 88 ALA A N 1
ATOM 678 C CA . ALA A 1 88 ? -14.027 6.721 12.242 1.00 70.75 88 ALA A CA 1
ATOM 679 C C . ALA A 1 88 ? -13.818 6.490 13.747 1.00 70.75 88 ALA A C 1
ATOM 681 O O . ALA A 1 88 ? -14.774 6.171 14.446 1.00 70.75 88 ALA A O 1
ATOM 682 N N . SER A 1 89 ? -12.605 6.700 14.271 1.00 67.75 89 SER A N 1
ATOM 683 C CA . SER A 1 89 ? -12.329 6.602 15.713 1.00 67.75 89 SER A CA 1
ATOM 684 C C . SER A 1 89 ? -12.955 7.737 16.535 1.00 67.75 89 SER A C 1
ATOM 686 O O . SER A 1 89 ? -13.279 7.546 17.706 1.00 67.75 89 SER A O 1
ATOM 688 N N . LYS A 1 90 ? -13.183 8.907 15.921 1.00 63.78 90 LYS A N 1
ATOM 689 C CA . LYS A 1 90 ? -13.747 10.102 16.573 1.00 63.78 90 LYS A CA 1
ATOM 690 C C . LYS A 1 90 ? -15.278 10.180 16.475 1.00 63.78 90 LYS A C 1
ATOM 692 O O . LYS A 1 90 ? -15.925 10.750 17.355 1.00 63.78 90 LYS A O 1
ATOM 697 N N . ALA A 1 91 ? -15.861 9.579 15.438 1.00 57.78 91 ALA A N 1
ATOM 698 C CA . ALA A 1 91 ? -17.303 9.516 15.199 1.00 57.78 91 ALA A CA 1
ATOM 699 C C . ALA A 1 91 ? -18.163 8.835 16.301 1.00 57.78 91 ALA A C 1
ATOM 701 O O . ALA A 1 91 ? -19.274 9.319 16.529 1.00 57.78 91 ALA A O 1
ATOM 702 N N . PRO A 1 92 ? -17.727 7.785 17.036 1.00 53.78 92 PRO A N 1
ATOM 703 C CA . PRO A 1 92 ? -18.607 7.093 17.983 1.00 53.78 92 PRO A CA 1
ATOM 704 C C . PRO A 1 92 ? -18.942 7.902 19.244 1.00 53.78 92 PRO A C 1
ATOM 706 O O . PRO A 1 92 ? -19.990 7.670 19.839 1.00 53.78 92 PRO A O 1
ATOM 709 N N . ASN A 1 93 ? -18.130 8.889 19.639 1.00 51.16 93 ASN A N 1
ATOM 710 C CA . ASN A 1 93 ? -18.334 9.560 20.928 1.00 51.16 93 ASN A CA 1
ATOM 711 C C . ASN A 1 93 ? -19.438 10.620 20.922 1.00 51.16 93 ASN A C 1
ATOM 713 O O . ASN A 1 93 ? -20.042 10.854 21.966 1.00 51.16 93 ASN A O 1
ATOM 717 N N . LYS A 1 94 ? -19.745 11.255 19.784 1.00 49.81 94 LYS A N 1
ATOM 718 C CA . LYS A 1 94 ? -20.804 12.281 19.740 1.00 49.81 94 LYS A CA 1
ATOM 719 C C . LYS A 1 94 ? -22.195 11.672 19.584 1.00 49.81 94 LYS A C 1
ATOM 721 O O . LYS A 1 94 ? -23.107 12.085 20.286 1.00 49.81 94 LYS A O 1
ATOM 726 N N . THR A 1 95 ? -22.353 10.660 18.735 1.00 53.00 95 THR A N 1
ATOM 727 C CA . THR A 1 95 ? -23.669 10.054 18.487 1.00 53.00 95 THR A CA 1
ATOM 728 C C . THR A 1 95 ? -24.078 9.090 19.602 1.00 53.00 95 THR A C 1
ATOM 730 O O . THR A 1 95 ? -25.222 9.138 20.034 1.00 53.00 95 THR A O 1
ATOM 733 N N . SER A 1 96 ? -23.145 8.290 20.142 1.00 52.56 96 SER A N 1
ATOM 734 C CA . SER A 1 96 ? -23.424 7.380 21.269 1.00 52.56 96 SER A CA 1
ATOM 735 C C . SER A 1 96 ? -23.799 8.140 22.546 1.00 52.56 96 SER A C 1
ATOM 737 O O . SER A 1 96 ? -24.765 7.788 23.216 1.00 52.56 96 SER A O 1
ATOM 739 N N . SER A 1 97 ? -23.096 9.237 22.858 1.00 51.06 97 SER A N 1
ATOM 740 C CA . SER A 1 97 ? -23.412 10.051 24.039 1.00 51.06 97 SER A CA 1
ATOM 741 C C . SER A 1 97 ? -24.705 10.853 23.877 1.00 51.06 97 SER A C 1
ATOM 743 O O . SER A 1 97 ? -25.466 10.964 24.837 1.00 51.06 97 SER A O 1
ATOM 745 N N . MET A 1 98 ? -25.003 11.363 22.674 1.00 52.19 98 MET A N 1
ATOM 746 C CA . MET A 1 98 ? -26.289 12.010 22.391 1.00 52.19 98 MET A CA 1
ATOM 747 C C . MET A 1 98 ? -27.448 11.013 22.446 1.00 52.19 98 MET A C 1
ATOM 749 O O . MET A 1 98 ? -28.481 11.341 23.022 1.00 52.19 98 MET A O 1
ATOM 753 N N . GLU A 1 99 ? -27.279 9.794 21.924 1.00 57.72 99 GLU A N 1
ATOM 754 C CA . GLU A 1 99 ? -28.307 8.752 21.991 1.00 57.72 99 GLU A CA 1
ATOM 755 C C . GLU A 1 99 ? -28.498 8.230 23.425 1.00 57.72 99 GLU A C 1
ATOM 757 O O . GLU A 1 99 ? -29.635 8.075 23.858 1.00 57.72 99 GLU A O 1
ATOM 762 N N . MET A 1 100 ? -27.429 8.032 24.208 1.00 54.62 100 MET A N 1
ATOM 763 C CA . MET A 1 100 ? -27.531 7.632 25.621 1.00 54.62 100 MET A CA 1
ATOM 764 C C . MET A 1 100 ? -28.154 8.720 26.501 1.00 54.62 100 MET A C 1
ATOM 766 O O . MET A 1 100 ? -28.986 8.401 27.348 1.00 54.62 100 MET A O 1
ATOM 770 N N . ARG A 1 101 ? -27.809 10.000 26.293 1.00 57.09 101 ARG A N 1
ATOM 771 C CA . ARG A 1 101 ? -28.419 11.120 27.031 1.00 57.09 101 ARG A CA 1
ATOM 772 C C . ARG A 1 101 ? -29.903 11.276 26.691 1.00 57.09 101 ARG A C 1
ATOM 774 O O . ARG A 1 101 ? -30.716 11.479 27.584 1.00 57.09 101 ARG A O 1
ATOM 781 N N . ASN A 1 102 ? -30.258 11.108 25.418 1.00 57.84 102 ASN A N 1
ATOM 782 C CA . ASN A 1 102 ? -31.642 11.168 24.954 1.00 57.84 102 ASN A CA 1
ATOM 783 C C . ASN A 1 102 ? -32.461 9.945 25.436 1.00 57.84 102 ASN A C 1
ATOM 785 O O . ASN A 1 102 ? -33.568 10.110 25.942 1.00 57.84 102 ASN A O 1
ATOM 789 N N . ARG A 1 103 ? -31.879 8.731 25.426 1.00 55.38 103 ARG A N 1
ATOM 790 C CA . ARG A 1 103 ? -32.488 7.519 26.017 1.00 55.38 103 ARG A CA 1
ATOM 791 C C . ARG A 1 103 ? -32.653 7.598 27.533 1.00 55.38 103 ARG A C 1
ATOM 793 O O . ARG A 1 103 ? -33.599 7.015 28.046 1.00 55.38 103 ARG A O 1
ATOM 800 N N . ALA A 1 104 ? -31.755 8.274 28.251 1.00 57.47 104 ALA A N 1
ATOM 801 C CA . ALA A 1 104 ? -31.903 8.487 29.690 1.00 57.47 104 ALA A CA 1
ATOM 802 C C . ALA A 1 104 ? -33.067 9.441 30.007 1.00 57.47 104 ALA A C 1
ATOM 804 O O . ALA A 1 104 ? -33.792 9.199 30.966 1.00 57.47 104 ALA A O 1
ATOM 805 N N . GLN A 1 105 ? -33.284 10.470 29.177 1.00 57.22 105 GLN A N 1
ATOM 806 C CA . GLN A 1 105 ? -34.413 11.397 29.327 1.00 57.22 105 GLN A CA 1
ATOM 807 C C . GLN A 1 105 ? -35.769 10.781 28.951 1.00 57.22 105 GLN A C 1
ATOM 809 O O . GLN A 1 105 ? -36.758 11.113 29.587 1.00 57.22 105 GLN A O 1
ATOM 814 N N . HIS A 1 106 ? -35.829 9.864 27.979 1.00 54.88 106 HIS A N 1
ATOM 815 C CA . HIS A 1 106 ? -37.079 9.210 27.546 1.00 54.88 106 HIS A CA 1
ATOM 816 C C . HIS A 1 106 ? -37.346 7.839 28.192 1.00 54.88 106 HIS A C 1
ATOM 818 O O . HIS A 1 106 ? -38.220 7.097 27.745 1.00 54.88 106 HIS A O 1
ATOM 824 N N . ARG A 1 107 ? -36.587 7.459 29.227 1.00 54.69 107 ARG A N 1
ATOM 825 C CA . ARG A 1 107 ? -36.742 6.149 29.883 1.00 54.69 107 ARG A CA 1
ATOM 826 C C . ARG A 1 107 ? -37.935 6.080 30.835 1.00 54.69 107 ARG A C 1
ATOM 828 O O . ARG A 1 107 ? -38.286 4.981 31.249 1.00 54.69 107 ARG A O 1
ATOM 835 N N . PHE A 1 108 ? -38.511 7.224 31.181 1.00 57.12 108 PHE A N 1
ATOM 836 C CA . PHE A 1 108 ? -39.672 7.361 32.046 1.00 57.12 108 PHE A CA 1
ATOM 837 C C . PHE A 1 108 ? -40.754 8.088 31.251 1.00 57.12 108 PHE A C 1
ATOM 839 O O . PHE A 1 108 ? -40.522 9.193 30.765 1.00 57.12 108 PHE A O 1
ATOM 846 N N . ASP A 1 109 ? -41.897 7.439 31.073 1.00 60.59 109 ASP A N 1
ATOM 847 C CA . ASP A 1 109 ? -43.122 8.124 30.665 1.00 60.59 109 ASP A CA 1
ATOM 848 C C . ASP A 1 109 ? -43.631 8.987 31.841 1.00 60.59 109 ASP A C 1
ATOM 850 O O . ASP A 1 109 ? -43.312 8.682 32.995 1.00 60.59 109 ASP A O 1
ATOM 854 N N . ASP A 1 110 ? -44.465 10.001 31.601 1.00 69.19 110 ASP A N 1
ATOM 855 C CA . ASP A 1 110 ? -45.078 10.833 32.662 1.00 69.19 110 ASP A CA 1
AT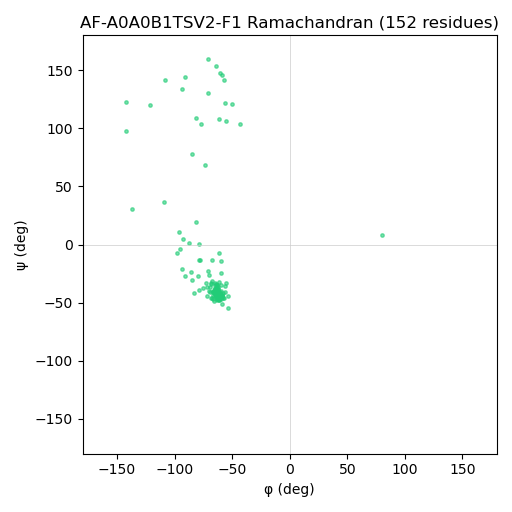OM 8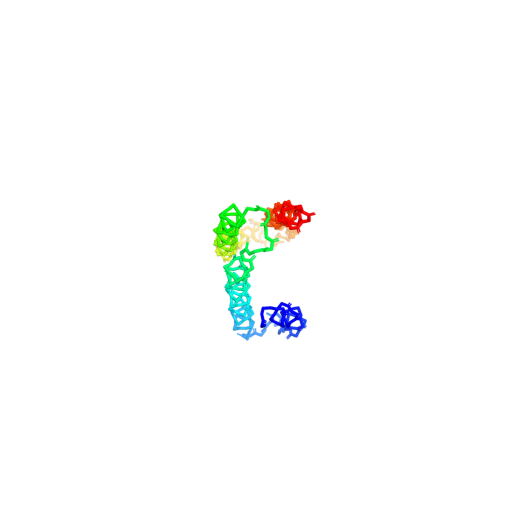56 C C . ASP A 1 110 ? -45.938 9.995 33.639 1.00 69.19 110 ASP A C 1
ATOM 858 O O . ASP A 1 110 ? -46.267 10.423 34.743 1.00 69.19 110 ASP A O 1
ATOM 862 N N . SER A 1 111 ? -46.250 8.753 33.250 1.00 68.19 111 SER A N 1
ATOM 863 C CA . SER A 1 111 ? -46.932 7.732 34.058 1.00 68.19 111 SER A CA 1
ATOM 864 C C . SER A 1 111 ? -45.992 6.867 34.916 1.00 68.19 111 SER A C 1
ATOM 866 O O . SER A 1 111 ? -46.440 5.938 35.584 1.00 68.19 111 SER A O 1
ATOM 868 N N . GLY A 1 112 ? -44.683 7.112 34.878 1.00 64.25 112 GLY A N 1
ATOM 869 C CA . GLY A 1 112 ? -43.690 6.385 35.666 1.00 64.25 112 GLY A CA 1
ATOM 870 C C . GLY A 1 112 ? -43.261 5.018 35.121 1.00 64.25 112 GLY A C 1
ATOM 871 O O . GLY A 1 112 ? -42.545 4.278 35.795 1.00 64.25 112 GLY A O 1
ATOM 872 N N . ASN A 1 113 ? -43.689 4.664 33.907 1.00 61.84 113 ASN A N 1
ATOM 873 C CA . ASN A 1 113 ? -43.381 3.375 33.292 1.00 61.84 113 ASN A CA 1
ATOM 874 C C . ASN A 1 113 ? -42.105 3.421 32.443 1.00 61.84 113 ASN A C 1
ATOM 876 O O . ASN A 1 113 ? -41.818 4.400 31.752 1.00 61.84 113 ASN A O 1
ATOM 880 N N . VAL A 1 114 ? -41.353 2.316 32.472 1.00 60.47 114 VAL A N 1
ATOM 881 C CA . VAL A 1 114 ? -40.096 2.166 31.732 1.00 60.47 114 VAL A CA 1
ATOM 882 C C . VAL A 1 114 ? -40.386 1.800 30.278 1.00 60.47 114 VAL A C 1
ATOM 884 O O . VAL A 1 114 ? -40.779 0.671 29.987 1.00 60.47 114 VAL A O 1
ATOM 887 N N . ILE A 1 115 ? -40.153 2.728 29.346 1.00 62.41 115 ILE A N 1
ATOM 888 C CA . ILE A 1 115 ? -40.303 2.452 27.910 1.00 62.41 115 ILE A CA 1
ATOM 889 C C . ILE A 1 115 ? -39.083 1.656 27.423 1.00 62.41 115 ILE A C 1
ATOM 891 O O . ILE A 1 115 ? -37.992 2.196 27.221 1.00 62.41 115 ILE A O 1
ATOM 895 N N . SER A 1 116 ? -39.253 0.351 27.211 1.00 60.59 116 SER A N 1
ATOM 896 C CA . SER A 1 116 ? -38.252 -0.523 26.589 1.00 60.59 116 SER A CA 1
ATOM 897 C C . SER A 1 116 ? -38.356 -0.462 25.062 1.00 60.59 116 SER A C 1
ATOM 899 O O . SER A 1 116 ? -38.900 -1.347 24.407 1.00 60.59 116 SER A O 1
ATOM 901 N N . SER A 1 117 ? -37.824 0.596 24.447 1.00 59.47 117 SER A N 1
ATOM 902 C CA . SER A 1 117 ? -37.686 0.611 22.984 1.00 59.47 117 SER A CA 1
ATOM 903 C C . SER A 1 117 ? -36.583 -0.376 22.554 1.00 59.47 117 SER A C 1
ATOM 905 O O . SER A 1 117 ? -35.480 -0.334 23.113 1.00 59.47 117 SER A O 1
ATOM 907 N N . PRO A 1 118 ? -36.833 -1.270 21.573 1.00 54.38 118 PRO A N 1
ATOM 908 C CA . PRO A 1 118 ? -35.805 -2.171 21.066 1.00 54.38 118 PRO A CA 1
ATOM 909 C C . PRO A 1 118 ? -34.651 -1.353 20.469 1.00 54.38 118 PRO A C 1
ATOM 911 O O . PRO A 1 118 ? -34.878 -0.258 19.941 1.00 54.38 118 PRO A O 1
ATOM 914 N N . PRO A 1 119 ? -33.402 -1.844 20.546 1.00 53.66 119 PRO A N 1
ATOM 915 C CA . PRO A 1 119 ? -32.255 -1.108 20.045 1.00 53.66 119 PRO A CA 1
ATOM 916 C C . PRO A 1 119 ? -32.421 -0.874 18.540 1.00 53.66 119 PRO A C 1
ATOM 918 O O . PRO A 1 119 ? -32.282 -1.798 17.739 1.00 53.66 119 PRO A O 1
ATOM 921 N N . LYS A 1 120 ? -32.705 0.375 18.144 1.00 51.25 120 LYS A N 1
ATOM 922 C CA . LYS A 1 120 ? -32.595 0.795 16.744 1.00 51.25 120 LYS A CA 1
ATOM 923 C C . LYS A 1 120 ? -31.169 0.489 16.307 1.00 51.25 120 LYS A C 1
ATOM 925 O O . LYS A 1 120 ? -30.213 0.941 16.933 1.00 51.25 120 LYS A O 1
ATOM 930 N N . THR A 1 121 ? -31.037 -0.333 15.271 1.00 50.91 121 THR A N 1
ATOM 931 C CA . THR A 1 121 ? -29.751 -0.749 14.719 1.00 50.91 121 THR A CA 1
ATOM 932 C C . THR A 1 121 ? -28.953 0.494 14.350 1.00 50.91 121 THR A C 1
ATOM 934 O O . THR A 1 121 ? -29.281 1.180 13.380 1.00 50.91 121 THR A O 1
ATOM 937 N N . VAL A 1 122 ? -27.936 0.795 15.158 1.00 54.09 122 VAL A N 1
ATOM 938 C CA . VAL A 1 122 ? -26.991 1.887 14.942 1.00 54.09 122 VAL A CA 1
ATOM 939 C C . VAL A 1 122 ? -26.480 1.780 13.510 1.00 54.09 122 VAL A C 1
ATOM 941 O O . VAL A 1 122 ? -25.978 0.737 13.090 1.00 54.09 122 VAL A O 1
ATOM 944 N N . ASN A 1 123 ? -26.712 2.850 12.756 1.00 48.34 123 ASN A N 1
ATOM 945 C CA . ASN A 1 123 ? -26.473 2.983 11.328 1.00 48.34 123 ASN A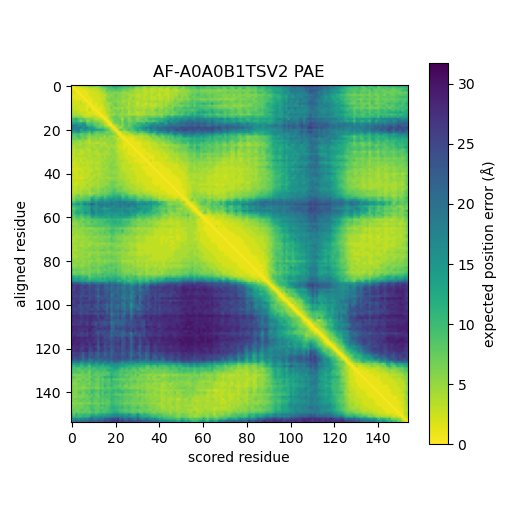 CA 1
ATOM 946 C C . ASN A 1 123 ? -25.110 2.378 10.931 1.00 48.34 123 ASN A C 1
ATOM 948 O O . ASN A 1 123 ? -24.058 2.958 11.199 1.00 48.34 123 ASN A O 1
ATOM 952 N N . LYS A 1 124 ? -25.117 1.186 10.316 1.00 50.00 124 LYS A N 1
ATOM 953 C CA . LYS A 1 124 ? -23.911 0.487 9.845 1.00 50.00 124 LYS A CA 1
ATOM 954 C C . LYS A 1 124 ? -23.357 1.160 8.583 1.00 50.00 124 LYS A C 1
ATOM 956 O O . LYS A 1 124 ? -23.403 0.562 7.512 1.00 50.00 124 LYS A O 1
ATOM 961 N N . ARG A 1 125 ? -22.818 2.380 8.659 1.00 60.19 125 ARG A N 1
ATOM 962 C CA . ARG A 1 125 ? -21.934 2.931 7.606 1.00 60.19 125 ARG A CA 1
ATOM 963 C C . ARG A 1 125 ? -20.816 3.749 8.253 1.00 60.19 125 ARG A C 1
ATOM 965 O O . ARG A 1 125 ? -21.117 4.638 9.043 1.00 60.19 125 ARG A O 1
ATOM 972 N N . PRO A 1 126 ? -19.542 3.383 7.988 1.00 57.97 126 PRO A N 1
ATOM 973 C CA . PRO A 1 126 ? -18.904 3.670 6.696 1.00 57.97 126 PRO A CA 1
ATOM 974 C C . PRO A 1 126 ? -18.072 2.510 6.097 1.00 57.97 126 PRO A C 1
ATOM 976 O O . PRO A 1 126 ? -17.112 2.748 5.371 1.00 57.97 126 PRO A O 1
ATOM 979 N N . MET A 1 127 ? -18.424 1.243 6.351 1.00 59.06 127 MET A N 1
ATOM 980 C CA . MET A 1 127 ? -17.605 0.100 5.897 1.00 59.06 127 MET A CA 1
ATOM 981 C C . MET A 1 127 ? -17.509 -0.024 4.360 1.00 59.06 127 MET A C 1
ATOM 983 O O . MET A 1 127 ? -16.454 -0.368 3.836 1.00 59.06 127 MET A O 1
ATOM 987 N N . TYR A 1 128 ? -18.577 0.328 3.632 1.00 68.56 128 TYR A N 1
ATOM 988 C CA . TYR A 1 128 ? -18.598 0.298 2.162 1.00 68.56 128 TYR A CA 1
ATOM 989 C C . TYR A 1 128 ? -17.686 1.349 1.519 1.00 68.56 128 TYR A C 1
ATOM 991 O O . TYR A 1 128 ? -17.099 1.075 0.480 1.00 68.56 128 TYR A O 1
ATOM 999 N N . GLY A 1 129 ? -17.536 2.529 2.133 1.00 74.69 129 GLY A N 1
ATOM 1000 C CA . GLY A 1 129 ? -16.665 3.585 1.607 1.00 74.69 129 GLY A CA 1
ATOM 1001 C C . GLY A 1 129 ? -15.195 3.187 1.695 1.00 74.69 129 GLY A C 1
ATOM 1002 O O . GLY A 1 129 ? -14.467 3.271 0.713 1.00 74.69 129 GLY A O 1
ATOM 1003 N N . THR A 1 130 ? -14.778 2.657 2.847 1.00 77.00 130 THR A N 1
ATOM 1004 C CA . THR A 1 130 ? -13.420 2.133 3.029 1.00 77.00 130 THR A CA 1
ATOM 1005 C C . THR A 1 130 ? -13.139 0.952 2.095 1.00 77.00 130 THR A C 1
ATOM 1007 O O . THR A 1 130 ? -12.091 0.920 1.458 1.00 77.00 130 THR A O 1
ATOM 1010 N N . ALA A 1 131 ? -14.082 0.013 1.953 1.00 80.62 131 ALA A N 1
ATOM 1011 C CA . ALA A 1 131 ? -13.940 -1.110 1.024 1.00 80.62 131 ALA A CA 1
ATOM 1012 C C . ALA A 1 131 ? -13.841 -0.657 -0.446 1.00 80.62 131 ALA A C 1
ATOM 1014 O O . ALA A 1 131 ? -13.040 -1.206 -1.198 1.00 80.62 131 ALA A O 1
ATOM 1015 N N . ALA A 1 132 ? -14.601 0.368 -0.847 1.00 84.75 132 ALA A N 1
ATOM 1016 C CA . ALA A 1 132 ? -14.539 0.927 -2.196 1.00 84.75 132 ALA A CA 1
ATOM 1017 C C . ALA A 1 132 ? -13.176 1.570 -2.498 1.00 84.75 132 ALA A C 1
ATOM 1019 O O . ALA A 1 132 ? -12.631 1.343 -3.574 1.00 84.75 132 ALA A O 1
ATOM 1020 N N . VAL A 1 133 ? -12.590 2.307 -1.544 1.00 85.12 133 VAL A N 1
ATOM 1021 C CA . VAL A 1 133 ? -11.239 2.883 -1.696 1.00 85.12 133 VAL A CA 1
ATOM 1022 C C . VAL A 1 133 ? -10.199 1.782 -1.915 1.00 85.12 133 VAL A C 1
ATOM 1024 O O . VAL A 1 133 ? -9.388 1.891 -2.832 1.00 85.12 133 VAL A O 1
ATOM 1027 N N . TYR A 1 134 ? -10.258 0.691 -1.140 1.00 84.69 134 TYR A N 1
ATOM 1028 C CA . TYR A 1 134 ? -9.373 -0.458 -1.350 1.00 84.69 134 TYR A CA 1
ATOM 1029 C C . TYR A 1 134 ? -9.571 -1.102 -2.722 1.00 84.69 134 TYR A C 1
ATOM 1031 O O . TYR A 1 134 ? -8.592 -1.384 -3.406 1.00 84.69 134 TYR A O 1
ATOM 1039 N N . PHE A 1 135 ? -10.819 -1.313 -3.140 1.00 87.25 135 PHE A N 1
ATOM 1040 C CA . PHE A 1 135 ? -11.119 -1.926 -4.431 1.00 87.25 135 PHE A CA 1
ATOM 1041 C C . PHE A 1 135 ? -10.586 -1.090 -5.603 1.00 87.25 135 PHE A C 1
ATOM 1043 O O . PHE A 1 135 ? -9.934 -1.626 -6.498 1.00 87.25 135 PHE A O 1
ATOM 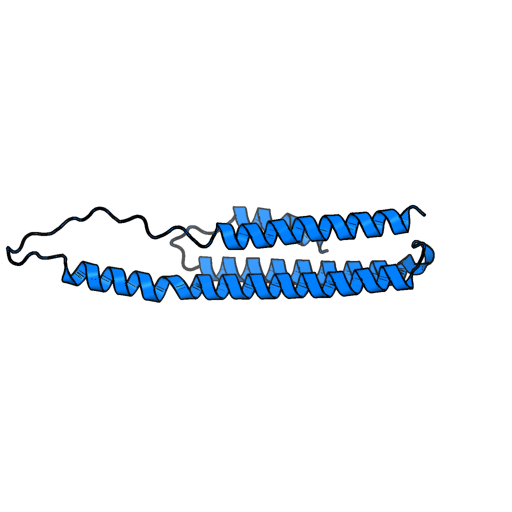1050 N N . ILE A 1 136 ? -10.801 0.228 -5.565 1.00 88.50 136 ILE A N 1
ATOM 1051 C CA . ILE A 1 136 ? -10.296 1.162 -6.581 1.00 88.50 136 ILE A CA 1
ATOM 1052 C C . ILE A 1 136 ? -8.765 1.152 -6.605 1.00 88.50 136 ILE A C 1
ATOM 1054 O O . ILE A 1 136 ? -8.174 1.078 -7.680 1.00 88.50 136 ILE A O 1
ATOM 1058 N N . PHE A 1 137 ? -8.118 1.183 -5.437 1.00 88.44 137 PHE A N 1
ATOM 1059 C CA . PHE A 1 137 ? -6.659 1.151 -5.347 1.00 88.44 137 PHE A CA 1
ATOM 1060 C C . PHE A 1 137 ? -6.070 -0.154 -5.901 1.00 88.44 137 PHE A C 1
ATOM 1062 O O . PHE A 1 137 ? -5.089 -0.116 -6.640 1.00 88.44 137 PHE A O 1
ATOM 1069 N N . VAL A 1 138 ? -6.682 -1.303 -5.595 1.00 88.12 138 VAL A N 1
ATOM 1070 C CA . VAL A 1 138 ? -6.255 -2.605 -6.131 1.00 88.12 138 VAL A CA 1
ATOM 1071 C C . VAL A 1 138 ? -6.403 -2.638 -7.649 1.00 88.12 138 VAL A C 1
ATOM 1073 O O . VAL A 1 138 ? -5.461 -3.024 -8.334 1.00 88.12 138 VAL A O 1
ATOM 1076 N N . LEU A 1 139 ? -7.541 -2.187 -8.185 1.00 90.81 139 LEU A N 1
ATOM 1077 C CA . LEU A 1 139 ? -7.757 -2.130 -9.632 1.00 90.81 139 LEU A CA 1
ATOM 1078 C C . LEU A 1 139 ? -6.716 -1.233 -10.317 1.00 90.81 139 LEU A C 1
ATOM 1080 O O . LEU A 1 139 ? -6.117 -1.622 -11.315 1.00 90.81 139 LEU A O 1
ATOM 1084 N N . PHE A 1 140 ? -6.455 -0.059 -9.744 1.00 90.12 140 PHE A N 1
ATOM 1085 C CA . PHE A 1 140 ? -5.451 0.874 -10.245 1.00 90.12 140 PHE A CA 1
ATOM 1086 C C . PHE A 1 140 ? -4.029 0.291 -10.200 1.00 90.12 140 PHE A C 1
ATOM 1088 O O . PHE A 1 140 ? -3.280 0.405 -11.170 1.00 90.12 140 PHE A O 1
ATOM 1095 N N . SER A 1 141 ? -3.671 -0.381 -9.103 1.00 88.19 141 SER A N 1
ATOM 1096 C CA . SER A 1 141 ? -2.382 -1.062 -8.948 1.00 88.19 141 SER A CA 1
ATOM 1097 C C . SER A 1 141 ? -2.204 -2.177 -9.984 1.00 88.19 141 SER A C 1
ATOM 1099 O O . SER A 1 141 ? -1.142 -2.272 -10.598 1.00 88.19 141 SER A O 1
ATOM 1101 N N . LEU A 1 142 ? -3.255 -2.958 -10.262 1.00 89.69 142 LEU A N 1
ATOM 1102 C CA . LEU A 1 142 ? -3.237 -3.981 -11.311 1.00 89.69 142 LEU A CA 1
ATOM 1103 C C . LEU A 1 142 ? -3.022 -3.379 -12.703 1.00 89.69 142 LEU A C 1
ATOM 1105 O O . LEU A 1 142 ? -2.244 -3.929 -13.480 1.00 89.69 142 LEU A O 1
ATOM 1109 N N . CYS A 1 143 ? -3.650 -2.240 -13.009 1.00 90.62 143 CYS A N 1
ATOM 1110 C CA . CYS A 1 143 ? -3.425 -1.541 -14.275 1.00 90.62 143 CYS A CA 1
ATOM 1111 C C . CYS A 1 143 ? -1.964 -1.099 -14.430 1.00 90.62 143 CYS A C 1
ATOM 1113 O O . CYS A 1 143 ? -1.367 -1.325 -15.479 1.00 90.62 143 CYS A O 1
ATOM 1115 N N . ILE A 1 144 ? -1.364 -0.512 -13.388 1.00 87.44 144 ILE A N 1
ATOM 1116 C CA . ILE A 1 144 ? 0.049 -0.100 -13.422 1.00 87.44 144 ILE A CA 1
ATOM 1117 C C . ILE A 1 144 ? 0.972 -1.312 -13.548 1.00 87.44 144 ILE A C 1
ATOM 1119 O O . ILE A 1 144 ? 1.903 -1.283 -14.347 1.00 87.44 144 ILE A O 1
ATOM 1123 N N . ALA A 1 145 ? 0.707 -2.386 -12.804 1.00 86.62 145 ALA A N 1
ATOM 1124 C CA . ALA A 1 145 ? 1.489 -3.612 -12.902 1.00 86.62 145 ALA A CA 1
ATOM 1125 C C . ALA A 1 145 ? 1.432 -4.202 -14.319 1.00 86.62 145 ALA A C 1
ATOM 1127 O O . ALA A 1 145 ? 2.468 -4.570 -14.864 1.00 86.62 145 ALA A O 1
ATOM 1128 N N . ALA A 1 146 ? 0.250 -4.234 -14.944 1.00 87.44 146 ALA A N 1
ATOM 1129 C CA . ALA A 1 146 ? 0.095 -4.685 -16.323 1.00 87.44 146 ALA A CA 1
ATOM 1130 C C . ALA A 1 146 ? 0.877 -3.801 -17.309 1.00 87.44 146 ALA A C 1
ATOM 1132 O O . ALA A 1 146 ? 1.568 -4.332 -18.174 1.00 87.44 146 ALA A O 1
ATOM 1133 N N . LEU A 1 147 ? 0.826 -2.472 -17.149 1.00 86.12 147 LEU A N 1
ATOM 1134 C CA . LEU A 1 147 ? 1.606 -1.541 -17.973 1.00 86.12 147 LEU A CA 1
ATOM 1135 C C . LEU A 1 147 ? 3.112 -1.789 -17.839 1.00 86.12 147 LEU A C 1
ATOM 1137 O O . LEU A 1 147 ? 3.800 -1.899 -18.849 1.00 86.12 147 LEU A O 1
ATOM 1141 N N . LEU A 1 148 ? 3.616 -1.939 -16.611 1.00 83.44 148 LEU A N 1
ATOM 1142 C CA . LEU A 1 148 ? 5.030 -2.232 -16.371 1.00 83.44 148 LEU A CA 1
ATOM 1143 C C . LEU A 1 148 ? 5.438 -3.586 -16.967 1.00 83.44 148 LEU A C 1
ATOM 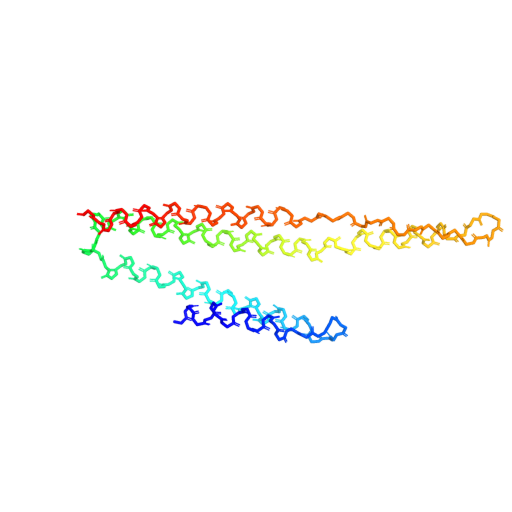1145 O O . LEU A 1 148 ? 6.493 -3.674 -17.581 1.00 83.44 148 LEU A O 1
ATOM 1149 N N . ILE A 1 149 ? 4.602 -4.622 -16.849 1.00 85.38 149 ILE A N 1
ATOM 1150 C CA . ILE A 1 149 ? 4.873 -5.935 -17.458 1.00 85.38 149 ILE A CA 1
ATOM 1151 C C . ILE A 1 149 ? 4.959 -5.826 -18.983 1.00 85.38 149 ILE A C 1
ATOM 1153 O O . ILE A 1 149 ? 5.866 -6.401 -19.578 1.00 85.38 149 ILE A O 1
ATOM 1157 N N . VAL A 1 150 ? 4.058 -5.073 -19.619 1.00 84.12 150 VAL A N 1
ATOM 1158 C CA . VAL A 1 150 ? 4.115 -4.852 -21.071 1.00 84.12 150 VAL A CA 1
ATOM 1159 C C . VAL A 1 150 ? 5.431 -4.172 -21.456 1.00 84.12 150 VAL A C 1
ATOM 1161 O O . VAL A 1 150 ? 6.103 -4.652 -22.363 1.00 84.12 150 VAL A O 1
ATOM 1164 N N . MET A 1 151 ? 5.850 -3.136 -20.721 1.00 78.56 151 MET A N 1
ATOM 1165 C CA . MET A 1 151 ? 7.120 -2.425 -20.957 1.00 78.56 151 MET A CA 1
ATOM 1166 C C . MET A 1 151 ? 8.382 -3.253 -20.661 1.00 78.56 151 MET A C 1
ATOM 1168 O O . MET A 1 151 ? 9.476 -2.835 -21.031 1.00 78.56 151 MET A O 1
ATOM 1172 N N . LEU A 1 152 ? 8.230 -4.391 -19.979 1.00 78.00 152 LEU A N 1
ATOM 1173 C CA . LEU A 1 152 ? 9.288 -5.359 -19.674 1.00 78.00 152 LEU A CA 1
ATOM 1174 C C . LEU A 1 152 ? 9.379 -6.483 -20.725 1.00 78.00 152 LEU A C 1
ATOM 1176 O O . LEU A 1 152 ? 10.385 -7.180 -20.802 1.00 78.00 152 LEU A O 1
ATOM 1180 N N . SER A 1 153 ? 8.302 -6.712 -21.484 1.00 64.06 153 SER A N 1
ATOM 1181 C CA . SER A 1 153 ? 8.187 -7.791 -22.483 1.00 64.06 153 SER A CA 1
ATOM 1182 C C . SER A 1 153 ? 8.513 -7.371 -23.921 1.00 64.06 153 SER A C 1
ATOM 1184 O O . SER A 1 153 ? 8.475 -8.214 -24.818 1.00 64.06 153 SER A O 1
ATOM 1186 N N . VAL A 1 154 ? 8.790 -6.082 -24.127 1.00 54.25 154 VAL A N 1
ATOM 1187 C CA . VAL A 1 154 ? 9.168 -5.455 -25.402 1.00 54.25 154 VAL A CA 1
ATOM 1188 C C . VAL A 1 154 ? 10.638 -5.079 -25.331 1.00 54.25 154 VAL A C 1
ATOM 1190 O O . VAL A 1 154 ? 11.351 -5.381 -26.311 1.00 54.25 154 VAL A O 1
#

Mean predicted aligned error: 11.82 Å

Organism: Oesophagostomum dentatum (NCBI:txid61180)

Foldseek 3Di:
DLVVLVVVLVVLVVVADDPPDPCNVVSVVVSVVSVVVSLVVVLVVLLCCLVVPLVQFPHSVVSNVLSVVLSVVSVVLSVVLVVVVVVVVVPCPPVVVVVVVVQVVPLQDPVRHGDPDPDDPDDPDDPVVNVVSVVVNVVVVVVSVVVRVVRSVD

InterPro domains:
  IPR006593 Cytochrome b561/ferric reductase, transmembrane domain [PS50939] (1-89)

Secondary structure (DSSP, 8-state):
-HHHHHHHHHHHHHTPPPTTSTTHHHHHHHHHHHHHHHHHHHHHHHHHHHHH-GGGSSSHHHHHHHHHHHHHHHHHHHHHHHHHHHHHHHTHHHHHHHHHHHHHHTSB-TTS-B-----------SHHHHHHHHHHHHHHHHHHHHHHHHHH--

Solvent-accessible surface area (backbone atoms only — not comparable to full-atom values): 8804 Å² total; per-residue (Å²): 110,31,67,61,43,61,60,46,48,61,59,54,60,71,68,56,70,61,92,89,44,89,59,43,65,58,52,54,50,54,53,49,52,50,50,52,53,24,49,53,46,43,50,52,50,50,52,49,49,44,68,72,45,40,90,56,36,74,48,38,71,57,53,37,51,52,52,52,52,49,48,52,53,52,52,52,50,51,52,51,52,50,50,51,52,52,52,58,69,58,54,58,62,61,56,52,51,50,51,51,54,50,49,64,68,58,34,51,46,101,85,72,46,72,59,83,72,76,83,74,77,74,78,93,69,68,64,68,59,58,51,48,53,51,52,54,50,51,55,51,50,51,52,53,52,51,52,52,51,54,41,51,74,100

pLDDT: mean 76.06, std 12.81, range [48.34, 90.81]

Radius of gyration: 23.46 Å; Cα contacts (8 Å, |Δi|>4): 64; chains: 1; bounding box: 66×26×61 Å

Sequence (154 aa):
MAVLIAIMQPLIALMRCQPDTGARPIFNWTHRIMGITGIFFALIAILIAANSFEGLWSDASWAFGIAIFYVVIAI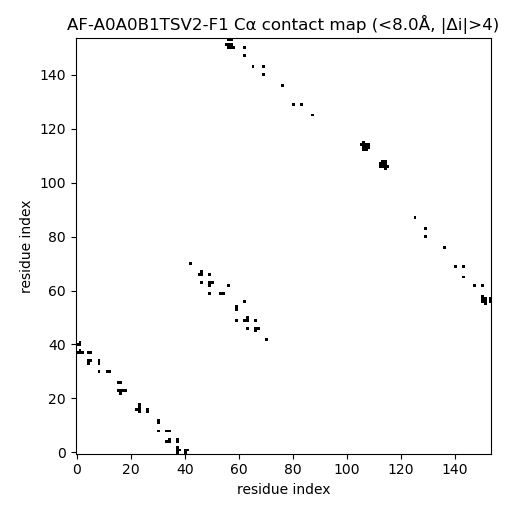LTVVVLELLSYLASKAPNKTSSMEMRNRAQHRFDDSGNVISSPPKTVNKRPMYGTAAVYFIFVLFSLCIAALLIVMLSV